Protein AF-A0A354B2C0-F1 (afdb_monomer)

Solvent-accessible surface area (backbone atoms only — not comparable to full-atom values): 8990 Å² total; per-residue (Å²): 135,84,84,80,77,47,57,64,54,52,53,55,54,57,74,71,58,92,72,96,84,47,67,72,59,50,52,50,52,49,56,51,50,42,66,70,44,68,70,74,53,74,68,49,48,39,56,32,29,50,33,27,46,56,30,52,53,52,52,49,53,45,50,57,48,10,62,75,50,82,66,41,81,63,52,68,65,59,47,14,58,76,67,75,41,53,64,67,54,44,53,48,46,49,52,50,8,52,54,25,44,53,50,55,44,38,39,44,48,60,56,32,49,64,54,32,67,74,56,45,89,69,89,48,58,65,65,59,41,34,51,56,38,46,54,52,45,48,56,39,57,71,68,44,62,49,85,75,75,60,59,67,75,70,58,63,74,111

Secondary structure (DSSP, 8-state):
------HHHHHHHHHT---SS-HHHHHHHHHHHHHHSPPPPHHHHHHHHHHHHHHHHHHHHHHHHHHHTTTPPPPHHHHHHHTT--HHHHHHHHHHHHHHHHHHHHHHHHHHHHHHTTTGGGS--HHHHHHHHHHHHHHHHHH--GGG---HHHHTT-

Structure (mmCIF, N/CA/C/O backbone):
data_AF-A0A354B2C0-F1
#
_entry.id   AF-A0A354B2C0-F1
#
loop_
_atom_site.group_PDB
_atom_site.id
_atom_site.type_symbol
_atom_site.label_atom_id
_atom_site.label_alt_id
_atom_site.label_comp_id
_atom_site.label_asym_id
_atom_site.label_entity_id
_atom_site.label_seq_id
_atom_site.pdbx_PDB_ins_code
_atom_site.Cartn_x
_atom_site.Cartn_y
_atom_site.Cartn_z
_atom_site.occupancy
_atom_site.B_iso_or_equiv
_atom_site.auth_seq_id
_atom_site.auth_comp_id
_atom_site.auth_asym_id
_atom_site.auth_atom_id
_atom_site.pdbx_PDB_model_num
ATOM 1 N N . MET A 1 1 ? 13.506 -20.131 8.733 1.00 32.44 1 MET A N 1
ATOM 2 C CA . MET A 1 1 ? 12.479 -19.114 8.413 1.00 32.44 1 MET A CA 1
ATOM 3 C C . MET A 1 1 ? 13.169 -17.982 7.675 1.00 32.44 1 MET A C 1
ATOM 5 O O . MET A 1 1 ? 13.962 -17.279 8.285 1.00 32.44 1 MET A O 1
ATOM 9 N N . ALA A 1 2 ? 12.994 -17.901 6.355 1.00 37.00 2 ALA A N 1
ATOM 10 C CA . ALA A 1 2 ? 13.679 -16.915 5.523 1.00 37.00 2 ALA 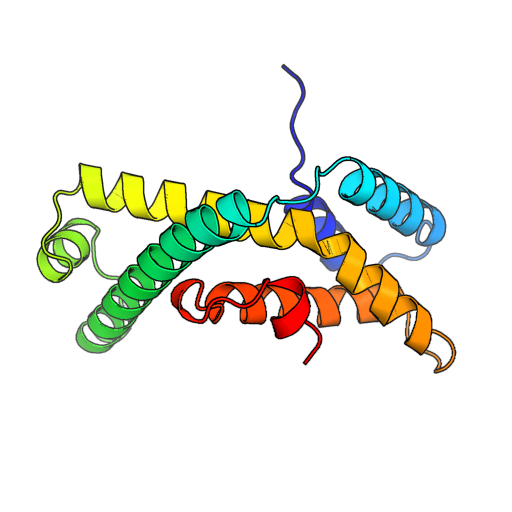A CA 1
ATOM 11 C C . ALA A 1 2 ? 13.136 -15.510 5.822 1.00 37.00 2 ALA A C 1
ATOM 13 O O . ALA A 1 2 ? 11.926 -15.306 5.803 1.00 37.00 2 ALA A O 1
ATOM 14 N N . GLY A 1 3 ? 14.028 -14.568 6.129 1.00 36.72 3 GLY A N 1
ATOM 15 C CA . GLY A 1 3 ? 13.680 -13.162 6.297 1.00 36.72 3 GLY A CA 1
ATOM 16 C C . GLY A 1 3 ? 13.199 -12.588 4.969 1.00 36.72 3 GLY A C 1
ATOM 17 O O . GLY A 1 3 ? 13.998 -12.342 4.070 1.00 36.72 3 GLY A O 1
ATOM 18 N N . GLU A 1 4 ? 11.889 -12.412 4.837 1.00 39.09 4 GLU A N 1
ATOM 19 C CA . GLU A 1 4 ? 11.265 -11.735 3.705 1.00 39.09 4 GLU A CA 1
ATOM 20 C C . GLU A 1 4 ? 11.597 -10.240 3.779 1.00 39.09 4 GLU A C 1
ATOM 22 O O . GLU A 1 4 ? 10.905 -9.452 4.421 1.00 39.09 4 GLU A O 1
ATOM 27 N N . THR A 1 5 ? 12.685 -9.816 3.137 1.00 46.75 5 THR A N 1
ATOM 28 C CA . THR A 1 5 ? 12.880 -8.394 2.850 1.00 46.75 5 THR A CA 1
ATOM 29 C C . THR A 1 5 ? 11.836 -7.987 1.815 1.00 46.75 5 THR A C 1
ATOM 31 O O . THR A 1 5 ? 11.926 -8.372 0.649 1.00 46.75 5 THR A O 1
ATOM 34 N N . SER A 1 6 ? 10.809 -7.256 2.254 1.00 53.03 6 SER A N 1
ATOM 35 C CA . SER A 1 6 ? 9.758 -6.726 1.381 1.00 53.03 6 SER A CA 1
ATOM 36 C C . SER A 1 6 ? 10.380 -5.887 0.247 1.00 53.03 6 SER A C 1
ATOM 38 O O . SER A 1 6 ? 11.285 -5.098 0.520 1.00 53.03 6 SER A O 1
ATOM 40 N N . PRO A 1 7 ? 9.912 -5.988 -1.010 1.00 54.81 7 PRO A N 1
ATOM 41 C CA . PRO A 1 7 ? 10.394 -5.170 -2.132 1.00 54.81 7 PRO A CA 1
ATOM 42 C C . PRO A 1 7 ? 10.369 -3.663 -1.835 1.00 54.81 7 PRO A C 1
ATOM 44 O O . PRO A 1 7 ? 11.252 -2.922 -2.262 1.00 54.81 7 PRO A O 1
ATOM 47 N N . THR A 1 8 ? 9.396 -3.220 -1.034 1.00 57.62 8 THR A N 1
ATOM 48 C CA . THR A 1 8 ? 9.288 -1.847 -0.523 1.00 57.62 8 THR A CA 1
ATOM 49 C C . THR A 1 8 ? 10.448 -1.487 0.415 1.00 57.62 8 THR A C 1
ATOM 51 O O . THR A 1 8 ? 10.958 -0.370 0.378 1.00 57.62 8 THR A O 1
ATOM 54 N N . ALA A 1 9 ? 10.928 -2.440 1.219 1.00 59.19 9 ALA A N 1
ATOM 55 C CA . ALA A 1 9 ? 12.108 -2.263 2.063 1.00 59.19 9 ALA A CA 1
ATOM 56 C C . ALA A 1 9 ? 13.403 -2.196 1.234 1.00 59.19 9 ALA A C 1
ATOM 58 O O . ALA A 1 9 ? 14.323 -1.475 1.614 1.00 59.19 9 ALA A O 1
ATOM 59 N N . THR A 1 10 ? 13.473 -2.875 0.082 1.00 54.03 10 THR A N 1
ATOM 60 C CA . THR A 1 10 ? 14.594 -2.722 -0.863 1.00 54.03 10 THR A CA 1
ATOM 61 C C . THR A 1 10 ? 14.616 -1.314 -1.468 1.00 54.03 10 THR A C 1
ATOM 63 O O . THR A 1 10 ? 15.687 -0.719 -1.523 1.00 54.03 10 THR A O 1
ATOM 66 N N . VAL A 1 11 ? 13.462 -0.727 -1.820 1.00 56.06 11 VAL A N 1
ATOM 67 C CA . VAL A 1 11 ? 13.369 0.693 -2.239 1.00 56.06 11 VAL A CA 1
ATOM 68 C C . VAL A 1 11 ? 13.869 1.631 -1.133 1.00 56.06 11 VAL A C 1
ATOM 70 O O . VAL A 1 11 ? 14.697 2.501 -1.384 1.00 56.06 11 VAL A O 1
ATOM 73 N N . ALA A 1 12 ? 13.431 1.428 0.114 1.00 56.31 12 ALA A N 1
ATOM 74 C CA . ALA A 1 12 ? 13.900 2.226 1.252 1.00 56.31 12 ALA A CA 1
ATOM 75 C C . ALA A 1 12 ? 15.416 2.074 1.497 1.00 56.31 12 ALA A C 1
ATOM 77 O O . ALA A 1 12 ? 16.099 3.032 1.853 1.00 56.31 12 ALA A O 1
ATOM 78 N N . LYS A 1 13 ? 15.964 0.877 1.260 1.00 53.56 13 LYS A N 1
ATOM 79 C CA . LYS A 1 13 ? 17.400 0.585 1.368 1.00 53.56 13 LYS A CA 1
ATO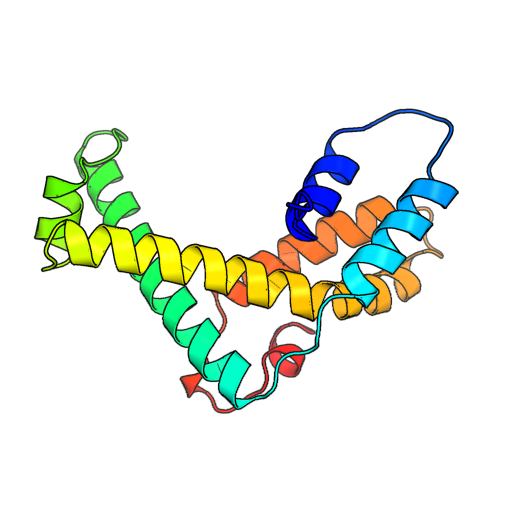M 80 C C . LYS A 1 13 ? 18.224 1.221 0.243 1.00 53.56 13 LYS A C 1
ATOM 82 O O . LYS A 1 13 ? 19.376 1.573 0.481 1.00 53.56 13 LYS A O 1
ATOM 87 N N . ILE A 1 14 ? 17.645 1.365 -0.950 1.00 54.94 14 ILE A N 1
ATOM 88 C CA . ILE A 1 14 ? 18.240 2.090 -2.082 1.00 54.94 14 ILE A CA 1
ATOM 89 C C . ILE A 1 14 ? 18.272 3.594 -1.781 1.00 54.94 14 ILE A C 1
ATOM 91 O O . ILE A 1 14 ? 19.315 4.214 -1.946 1.00 54.94 14 ILE A O 1
ATOM 95 N N . ALA A 1 15 ? 17.188 4.151 -1.230 1.00 50.94 15 ALA A N 1
ATOM 96 C CA . ALA A 1 15 ? 17.099 5.567 -0.857 1.00 50.94 15 ALA A CA 1
ATOM 97 C C . ALA A 1 15 ? 18.121 6.004 0.214 1.00 50.94 15 ALA A C 1
ATOM 99 O O . ALA A 1 15 ? 18.508 7.166 0.264 1.00 50.94 15 ALA A O 1
ATOM 100 N N . GLY A 1 16 ? 18.541 5.088 1.094 1.00 49.38 16 GLY A N 1
ATOM 101 C CA . GLY A 1 16 ? 19.397 5.395 2.246 1.00 49.38 16 GLY A CA 1
ATOM 102 C C . GLY A 1 16 ? 20.910 5.288 2.017 1.00 49.38 16 GLY A C 1
ATOM 103 O O . GLY A 1 16 ? 21.665 5.476 2.969 1.00 49.38 16 GLY A O 1
ATOM 104 N N . ARG A 1 17 ? 21.387 4.942 0.812 1.00 53.84 17 ARG A N 1
ATOM 105 C CA . ARG A 1 17 ? 22.822 4.729 0.543 1.00 53.84 17 ARG A CA 1
ATOM 106 C C . ARG A 1 17 ? 23.343 5.624 -0.579 1.00 53.84 17 ARG A C 1
ATOM 108 O O . ARG A 1 17 ? 23.366 5.235 -1.739 1.00 53.84 17 ARG A O 1
ATOM 115 N N . SER A 1 18 ? 23.874 6.777 -0.194 1.00 47.88 18 SER A N 1
ATOM 116 C CA . SER A 1 18 ? 24.755 7.602 -1.025 1.00 47.88 18 SER A CA 1
ATOM 117 C C . SER A 1 18 ? 26.191 7.068 -0.887 1.00 47.88 18 SER A C 1
ATOM 119 O O . SER A 1 18 ? 26.847 7.317 0.121 1.00 47.88 18 SER A O 1
ATOM 121 N N . GLY A 1 19 ? 26.681 6.253 -1.830 1.00 46.06 19 GLY A N 1
ATOM 122 C CA . GLY A 1 19 ? 28.025 5.666 -1.718 1.00 46.06 19 GLY A CA 1
ATOM 123 C C . GLY A 1 19 ? 28.522 4.959 -2.982 1.00 46.06 19 GLY A C 1
ATOM 124 O O . GLY A 1 19 ? 28.000 3.922 -3.382 1.00 46.06 19 GLY A O 1
ATOM 125 N N . SER A 1 20 ? 29.570 5.530 -3.571 1.00 50.66 20 SER A N 1
ATOM 126 C CA . SER A 1 20 ? 30.198 5.237 -4.863 1.00 50.66 20 SER A CA 1
ATOM 127 C C . SER A 1 20 ? 30.917 3.879 -4.929 1.00 50.66 20 SER A C 1
ATOM 129 O O . SER A 1 20 ? 32.081 3.771 -4.540 1.00 50.66 20 SER A O 1
ATOM 131 N N . GLY A 1 21 ? 30.256 2.843 -5.456 1.00 47.22 21 GLY A N 1
ATOM 132 C CA . GLY A 1 21 ? 30.929 1.560 -5.719 1.00 47.22 21 GLY A CA 1
ATOM 133 C C . GLY A 1 21 ? 30.060 0.321 -5.952 1.00 47.22 21 GLY A C 1
ATOM 134 O O . GLY A 1 21 ? 30.600 -0.780 -5.958 1.00 47.22 21 GLY A O 1
ATOM 135 N N . GLY A 1 22 ? 28.738 0.449 -6.127 1.00 58.47 22 GLY A N 1
ATOM 136 C CA . GLY A 1 22 ? 27.860 -0.724 -6.269 1.00 58.47 22 GLY A CA 1
ATOM 137 C C . GLY A 1 22 ? 26.537 -0.499 -7.003 1.00 58.47 22 GLY A C 1
ATOM 138 O O . GLY A 1 22 ? 25.671 -1.367 -6.953 1.00 58.47 22 GLY A O 1
ATOM 139 N N . GLU A 1 23 ? 26.359 0.632 -7.687 1.00 62.19 23 GLU A N 1
ATOM 140 C CA . GLU A 1 23 ? 25.107 0.994 -8.371 1.00 62.19 23 GLU A CA 1
ATOM 141 C C . GLU A 1 23 ? 24.609 -0.078 -9.370 1.00 62.19 23 GLU A C 1
ATOM 143 O O . GLU A 1 23 ? 23.439 -0.463 -9.287 1.00 62.19 23 GLU A O 1
ATOM 148 N N . PRO A 1 24 ? 25.461 -0.685 -10.231 1.00 68.06 24 PRO A N 1
ATOM 149 C CA . PRO A 1 24 ? 25.008 -1.728 -11.155 1.00 68.06 24 PRO A CA 1
ATOM 150 C C . PRO A 1 24 ? 24.479 -2.973 -10.432 1.00 68.06 24 PRO A C 1
ATOM 152 O O . PRO A 1 24 ? 23.529 -3.609 -10.892 1.00 68.06 24 PRO A O 1
ATOM 155 N N . ASP A 1 25 ? 25.070 -3.319 -9.289 1.00 76.25 25 ASP A N 1
ATOM 156 C CA . ASP A 1 25 ? 24.678 -4.491 -8.506 1.00 76.25 25 ASP A CA 1
ATOM 157 C C . ASP A 1 25 ? 23.447 -4.221 -7.638 1.00 76.25 25 ASP A C 1
ATOM 159 O O . ASP A 1 25 ? 22.606 -5.111 -7.478 1.00 76.25 25 ASP A O 1
ATOM 163 N N . LEU A 1 26 ? 23.262 -2.982 -7.174 1.00 77.19 26 LEU A N 1
ATOM 164 C CA . LEU A 1 26 ? 22.035 -2.533 -6.514 1.00 77.19 26 LEU A CA 1
ATOM 165 C C . LEU A 1 26 ? 20.849 -2.562 -7.476 1.00 77.19 26 LEU A C 1
ATOM 167 O O . LEU A 1 26 ? 19.818 -3.156 -7.155 1.00 77.19 26 LEU A O 1
ATOM 171 N N . VAL A 1 27 ? 21.013 -2.013 -8.684 1.00 79.38 27 VAL A N 1
ATOM 172 C CA . VAL A 1 27 ? 19.985 -2.061 -9.732 1.00 79.38 27 VAL A CA 1
ATOM 173 C C . VAL A 1 27 ? 19.651 -3.514 -10.078 1.00 79.38 27 VAL A C 1
ATOM 175 O O . VAL A 1 27 ? 18.479 -3.883 -10.132 1.00 79.38 27 VAL A O 1
ATOM 178 N N . ARG A 1 28 ? 20.651 -4.387 -10.259 1.00 84.00 28 ARG A N 1
ATOM 179 C CA . ARG A 1 28 ? 20.412 -5.816 -10.546 1.00 84.00 28 ARG A CA 1
ATOM 180 C C . ARG A 1 28 ? 19.679 -6.533 -9.416 1.00 84.00 28 ARG A C 1
ATOM 182 O O . ARG A 1 28 ? 18.769 -7.314 -9.700 1.00 84.00 28 ARG A O 1
ATOM 189 N N . SER A 1 29 ? 20.064 -6.295 -8.161 1.00 83.69 29 SER A N 1
ATOM 190 C CA . SER A 1 29 ? 19.386 -6.877 -6.998 1.00 83.69 29 SER A CA 1
ATOM 191 C C . SER A 1 29 ? 17.936 -6.407 -6.928 1.00 83.69 29 SER A C 1
ATOM 193 O O . SER A 1 29 ? 17.029 -7.222 -6.790 1.00 83.69 29 SER A O 1
ATOM 195 N N . TYR A 1 30 ? 17.706 -5.109 -7.121 1.00 83.81 30 TYR A N 1
ATOM 196 C CA . TYR A 1 30 ? 16.375 -4.518 -7.128 1.00 83.81 30 TYR A CA 1
ATOM 197 C C . TYR A 1 30 ? 15.471 -5.107 -8.215 1.00 83.81 30 TYR A C 1
ATOM 199 O O . TYR A 1 30 ? 14.361 -5.557 -7.932 1.00 83.81 30 TYR A O 1
ATOM 207 N N . LEU A 1 31 ? 15.961 -5.169 -9.459 1.00 88.12 31 LEU A N 1
ATOM 208 C CA . LEU A 1 31 ? 15.216 -5.736 -10.587 1.00 88.12 31 LEU A CA 1
ATOM 209 C C . LEU A 1 31 ? 14.845 -7.205 -10.350 1.00 88.12 31 LEU A C 1
ATOM 211 O O . LEU A 1 31 ? 13.761 -7.643 -10.742 1.00 88.12 31 LEU A O 1
ATOM 215 N N . ARG A 1 32 ? 15.730 -7.963 -9.694 1.00 88.25 32 ARG A N 1
ATOM 216 C CA . ARG A 1 32 ? 15.472 -9.351 -9.303 1.00 88.25 32 ARG A CA 1
ATOM 217 C C . ARG A 1 32 ? 14.364 -9.440 -8.256 1.00 88.25 32 ARG A C 1
ATOM 219 O O . ARG A 1 32 ? 13.478 -10.279 -8.404 1.00 88.25 32 ARG A O 1
ATOM 226 N N . ASP A 1 33 ? 14.393 -8.583 -7.239 1.00 86.81 33 ASP A N 1
ATOM 227 C CA . ASP A 1 33 ? 13.408 -8.587 -6.154 1.00 86.81 33 ASP A CA 1
ATOM 228 C C . ASP A 1 33 ? 12.006 -8.238 -6.665 1.00 86.81 33 ASP A C 1
ATOM 230 O O . ASP A 1 33 ? 11.059 -8.990 -6.429 1.00 86.81 33 ASP A O 1
ATOM 234 N N . ILE A 1 34 ? 11.865 -7.166 -7.452 1.00 87.50 34 ILE A N 1
ATOM 235 C CA . ILE A 1 34 ? 10.561 -6.782 -8.023 1.00 87.50 34 ILE A CA 1
ATOM 236 C C . ILE A 1 34 ? 10.060 -7.794 -9.064 1.00 87.50 34 ILE A C 1
ATOM 238 O O . ILE A 1 34 ? 8.856 -7.920 -9.279 1.00 87.50 34 ILE A O 1
ATOM 242 N N . GLY A 1 35 ? 10.968 -8.533 -9.712 1.00 89.19 35 GLY A N 1
ATOM 243 C CA . GLY A 1 35 ? 10.630 -9.594 -10.662 1.00 89.19 35 GLY A CA 1
ATOM 244 C C . GLY A 1 35 ? 10.014 -10.832 -10.005 1.00 89.19 35 GLY A C 1
ATOM 245 O O . GLY A 1 35 ? 9.274 -11.558 -10.664 1.00 89.19 35 GLY A O 1
ATOM 246 N N . ARG A 1 36 ? 10.277 -11.057 -8.709 1.00 90.75 36 ARG A N 1
ATOM 247 C CA . ARG A 1 36 ? 9.709 -12.170 -7.928 1.00 90.75 36 ARG A CA 1
ATOM 248 C C . ARG A 1 36 ? 8.290 -11.901 -7.440 1.00 90.75 36 ARG A C 1
ATOM 250 O O . ARG A 1 36 ? 7.604 -12.840 -7.049 1.00 90.75 36 ARG A O 1
ATOM 257 N N . VAL A 1 37 ? 7.849 -10.643 -7.438 1.00 90.06 37 VAL A N 1
ATOM 258 C CA . VAL A 1 37 ? 6.508 -10.270 -6.981 1.00 90.06 37 VAL A CA 1
ATOM 259 C C . VAL A 1 37 ? 5.483 -10.659 -8.050 1.00 90.06 37 VAL A C 1
ATOM 261 O O . VAL A 1 37 ? 5.557 -10.153 -9.173 1.00 90.06 37 VAL A O 1
ATOM 264 N N . PRO A 1 38 ? 4.499 -11.524 -7.735 1.00 90.38 38 PRO A N 1
ATOM 265 C CA . PRO A 1 38 ? 3.445 -11.855 -8.686 1.00 90.38 38 PRO A CA 1
ATOM 266 C C . PRO A 1 38 ? 2.599 -10.626 -9.022 1.00 90.38 38 PRO A C 1
ATOM 268 O O . PRO A 1 38 ? 2.273 -9.844 -8.124 1.00 90.38 38 PRO A O 1
ATOM 271 N N . LEU A 1 39 ? 2.214 -10.497 -10.293 1.00 92.62 39 LEU A N 1
ATOM 272 C CA . LEU A 1 39 ? 1.259 -9.483 -10.741 1.00 92.62 39 LEU A CA 1
ATOM 273 C C . LEU A 1 39 ? -0.109 -9.714 -10.088 1.00 92.62 39 LEU A C 1
ATOM 275 O O . LEU A 1 39 ? -0.450 -10.843 -9.731 1.00 92.62 39 LEU A O 1
ATOM 279 N N . LEU A 1 40 ? -0.884 -8.642 -9.939 1.00 93.31 40 LEU A N 1
ATOM 280 C CA . LEU A 1 40 ? -2.242 -8.726 -9.411 1.00 93.31 40 LEU A CA 1
ATOM 281 C C . LEU A 1 40 ? -3.233 -9.065 -10.524 1.00 93.31 40 LEU A C 1
ATOM 283 O O . LEU A 1 40 ? -3.147 -8.537 -11.633 1.00 93.31 40 LEU A O 1
ATOM 287 N N . SER A 1 41 ? -4.196 -9.930 -10.211 1.00 94.38 41 SER A N 1
ATOM 288 C CA . SER A 1 41 ? -5.413 -10.057 -11.009 1.00 94.38 41 SER A CA 1
ATOM 289 C C . SER A 1 41 ? -6.328 -8.853 -10.776 1.00 94.38 41 SER A C 1
ATOM 291 O O . SER A 1 41 ? -6.217 -8.156 -9.767 1.00 94.38 41 SER A O 1
ATOM 293 N N . HIS A 1 42 ? -7.284 -8.633 -11.677 1.00 91.44 42 HIS A N 1
ATOM 294 C CA . HIS A 1 42 ? -8.241 -7.535 -11.531 1.00 91.44 42 HIS A CA 1
ATOM 295 C C . HIS A 1 42 ? -9.065 -7.635 -10.232 1.00 91.44 42 HIS A C 1
ATOM 297 O O . HIS A 1 42 ? -9.258 -6.648 -9.530 1.00 91.44 42 HIS A O 1
ATOM 303 N N . GLU A 1 43 ? -9.487 -8.841 -9.849 1.00 93.25 43 GLU A N 1
ATOM 304 C CA . GLU A 1 43 ? -10.206 -9.060 -8.586 1.00 93.25 43 GLU A CA 1
ATOM 305 C C . GLU A 1 43 ? -9.340 -8.755 -7.356 1.00 93.25 43 GLU A C 1
ATOM 307 O O . GLU A 1 43 ? -9.823 -8.214 -6.355 1.00 93.25 43 GLU A O 1
ATOM 312 N N . GLN A 1 44 ? -8.042 -9.069 -7.432 1.00 95.56 44 GLN A N 1
ATOM 313 C CA . GLN A 1 44 ? -7.090 -8.723 -6.381 1.00 95.56 44 GLN A CA 1
ATOM 314 C C . GLN A 1 44 ? -6.899 -7.208 -6.290 1.00 95.56 44 GLN A C 1
ATOM 316 O O . GLN A 1 44 ? -6.871 -6.684 -5.180 1.00 95.56 44 GLN A O 1
ATOM 321 N N . GLU A 1 45 ? -6.818 -6.495 -7.419 1.00 94.94 45 GLU A N 1
ATOM 322 C CA . GLU A 1 45 ? -6.770 -5.025 -7.438 1.00 94.94 45 GLU A CA 1
ATOM 323 C C . GLU A 1 45 ? -8.004 -4.418 -6.761 1.00 94.94 45 GLU A C 1
ATOM 325 O O . GLU A 1 45 ? -7.863 -3.514 -5.942 1.00 94.94 45 GLU A O 1
ATOM 330 N N . ILE A 1 46 ? -9.200 -4.948 -7.039 1.00 94.94 46 ILE A N 1
ATOM 331 C CA . ILE A 1 46 ? -10.442 -4.491 -6.401 1.00 94.94 46 ILE A CA 1
ATOM 332 C C . ILE A 1 46 ? -10.394 -4.728 -4.888 1.00 94.94 46 ILE A C 1
ATOM 334 O O . ILE A 1 46 ? -10.692 -3.830 -4.101 1.00 94.94 46 ILE A O 1
ATOM 338 N N . THR A 1 47 ? -10.013 -5.936 -4.471 1.00 96.19 47 THR A N 1
ATOM 339 C CA . THR A 1 47 ? -9.991 -6.326 -3.054 1.00 96.19 47 THR A CA 1
ATOM 340 C C . THR A 1 47 ? -8.979 -5.506 -2.261 1.00 96.19 47 THR A C 1
ATOM 342 O O . THR A 1 47 ? -9.310 -4.966 -1.205 1.00 96.19 47 THR A O 1
ATOM 345 N N . LEU A 1 48 ? -7.753 -5.390 -2.772 1.00 96.50 48 LEU A N 1
ATOM 346 C CA . LEU A 1 48 ? -6.696 -4.622 -2.122 1.00 96.50 48 LEU A CA 1
ATOM 347 C C . LEU A 1 48 ? -7.010 -3.123 -2.159 1.00 96.50 48 LEU A C 1
ATOM 349 O O . LEU A 1 48 ? -6.850 -2.459 -1.142 1.00 96.50 48 LEU A O 1
ATOM 353 N N . GLY A 1 49 ? -7.539 -2.611 -3.275 1.00 95.94 49 GLY A N 1
ATOM 354 C CA . GLY A 1 49 ? -7.952 -1.214 -3.404 1.00 95.94 49 GLY A CA 1
ATOM 355 C C . GLY A 1 49 ? -8.986 -0.817 -2.352 1.00 95.94 49 GLY A C 1
ATOM 356 O O . GLY A 1 49 ? -8.836 0.217 -1.713 1.00 95.94 49 GLY A O 1
ATOM 357 N N . ARG A 1 50 ? -9.979 -1.674 -2.078 1.00 96.25 50 ARG A N 1
ATOM 358 C CA . ARG A 1 50 ? -10.956 -1.441 -0.996 1.00 96.25 50 ARG A CA 1
ATOM 359 C C . ARG A 1 50 ? -10.294 -1.377 0.382 1.00 96.25 50 ARG A C 1
ATOM 361 O O . ARG A 1 50 ? -10.595 -0.482 1.158 1.00 96.25 50 ARG A O 1
ATOM 368 N N . GLN A 1 51 ? -9.356 -2.281 0.668 1.00 97.56 51 GLN A N 1
ATOM 369 C CA . GLN A 1 51 ? -8.611 -2.269 1.934 1.00 97.56 51 GLN A CA 1
ATOM 370 C C . GLN A 1 51 ? -7.731 -1.020 2.085 1.00 97.56 51 GLN A C 1
ATOM 372 O O . GLN A 1 51 ? -7.541 -0.540 3.201 1.00 97.56 51 GLN A O 1
ATOM 377 N N . VAL A 1 52 ? -7.196 -0.493 0.979 1.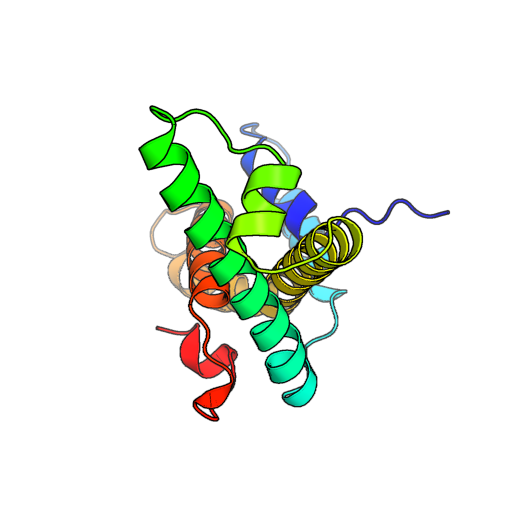00 97.56 52 VAL A N 1
ATOM 378 C CA . VAL A 1 52 ? -6.465 0.779 0.970 1.00 97.56 52 VAL A CA 1
ATOM 379 C C . VAL A 1 52 ? -7.415 1.953 1.195 1.00 97.56 52 VAL A C 1
ATOM 381 O O . VAL A 1 52 ? -7.107 2.795 2.026 1.00 97.56 52 VAL A O 1
ATOM 384 N N . GLN A 1 53 ? -8.582 1.992 0.548 1.00 96.38 53 GLN A N 1
ATOM 385 C CA . GLN A 1 53 ? -9.583 3.042 0.787 1.00 96.38 53 GLN A CA 1
ATOM 386 C C . GLN A 1 53 ? -10.045 3.071 2.253 1.00 96.38 53 GLN A C 1
ATOM 388 O O . GLN A 1 53 ? -10.083 4.137 2.866 1.00 96.38 53 GLN A O 1
ATOM 393 N N . ASP A 1 54 ? -10.282 1.900 2.852 1.00 96.50 54 ASP A N 1
ATOM 394 C CA . ASP A 1 54 ? -10.586 1.786 4.282 1.00 96.50 54 ASP A CA 1
ATOM 395 C C . ASP A 1 54 ? -9.453 2.347 5.161 1.00 96.50 54 ASP A C 1
ATOM 397 O O . ASP A 1 54 ? -9.717 3.012 6.162 1.00 96.50 54 ASP A O 1
ATOM 401 N N . LEU A 1 55 ? -8.187 2.095 4.800 1.00 97.56 55 LEU A N 1
ATOM 402 C CA . LEU A 1 55 ? -7.032 2.672 5.494 1.00 97.56 55 LEU A CA 1
ATOM 403 C C . LEU A 1 55 ? -6.996 4.195 5.359 1.00 97.56 55 LEU A C 1
ATOM 405 O O . LEU A 1 55 ? -6.820 4.869 6.369 1.00 97.56 55 LEU A O 1
ATOM 409 N N . MET A 1 56 ? -7.173 4.728 4.147 1.00 97.44 56 MET A N 1
ATOM 410 C CA . MET A 1 56 ? -7.126 6.171 3.898 1.00 97.44 56 MET A CA 1
ATOM 411 C C . MET A 1 56 ? -8.211 6.908 4.687 1.00 97.44 56 MET A C 1
ATOM 413 O O . MET A 1 56 ? -7.943 7.963 5.254 1.00 97.44 56 MET A O 1
ATOM 417 N N . ALA A 1 57 ? -9.409 6.327 4.798 1.00 96.44 57 ALA A N 1
ATOM 418 C CA . ALA A 1 57 ? -10.479 6.880 5.624 1.00 96.44 57 ALA A CA 1
ATOM 419 C C . ALA A 1 57 ? -10.097 6.926 7.116 1.00 96.44 57 ALA A C 1
ATOM 421 O O . ALA A 1 57 ? -10.341 7.925 7.789 1.00 96.44 57 ALA A O 1
ATOM 422 N N . LEU A 1 58 ? -9.460 5.873 7.641 1.00 96.94 58 LEU A N 1
ATOM 423 C CA . LEU A 1 58 ? -8.986 5.854 9.029 1.00 96.94 58 LEU A CA 1
ATOM 424 C C . LEU A 1 58 ? -7.851 6.858 9.273 1.00 96.94 58 LEU A C 1
ATOM 426 O O . LEU A 1 58 ? -7.836 7.516 10.312 1.00 96.94 58 LEU A O 1
ATOM 430 N N . GLU A 1 59 ? -6.916 6.989 8.330 1.00 96.19 59 GLU A N 1
ATOM 431 C CA . GLU A 1 59 ? -5.833 7.977 8.403 1.00 96.19 59 GLU A CA 1
ATOM 432 C C . GLU A 1 59 ? -6.377 9.412 8.348 1.00 96.19 59 GLU A C 1
ATOM 434 O O . GLU A 1 59 ? -5.908 10.262 9.103 1.00 96.19 59 GLU A O 1
ATOM 439 N N . GLN A 1 60 ? -7.416 9.665 7.548 1.00 96.19 60 GLN A N 1
ATOM 440 C CA . GLN A 1 60 ? -8.111 10.953 7.497 1.00 96.19 60 GLN A CA 1
ATOM 441 C C . GLN A 1 60 ? -8.757 11.302 8.847 1.00 96.19 60 GLN A C 1
ATOM 443 O O . GLN A 1 60 ? -8.519 12.385 9.380 1.00 96.19 60 GLN A O 1
ATOM 448 N N . ILE A 1 61 ? -9.502 10.369 9.454 1.00 96.00 61 ILE A N 1
ATOM 449 C CA . ILE A 1 61 ? -10.095 10.567 10.791 1.00 96.00 61 ILE A CA 1
ATOM 450 C C . ILE A 1 61 ? -8.995 10.837 11.827 1.00 96.00 61 ILE A C 1
ATOM 452 O O . ILE A 1 61 ? -9.125 11.727 12.668 1.00 96.00 61 ILE A O 1
ATOM 456 N N . GLN A 1 62 ? -7.888 10.093 11.765 1.00 94.94 62 GLN A N 1
ATOM 457 C CA . GLN A 1 62 ? -6.752 10.291 12.661 1.00 94.94 62 GLN A CA 1
ATOM 458 C C . GLN A 1 62 ? -6.146 11.696 12.517 1.00 94.94 62 GLN A C 1
ATOM 460 O O . GLN A 1 62 ? -5.835 12.324 13.531 1.00 94.94 62 GLN A O 1
ATOM 465 N N . GLN A 1 63 ? -5.985 12.193 11.287 1.00 95.06 63 GLN A N 1
ATOM 466 C CA . GLN A 1 63 ? -5.476 13.540 11.017 1.00 95.06 63 GLN A CA 1
ATOM 467 C C . GLN A 1 63 ? -6.430 14.620 11.537 1.00 95.06 63 GLN A C 1
ATOM 469 O O . GLN A 1 63 ? -5.991 15.537 12.227 1.00 95.06 63 GLN A O 1
ATOM 474 N N . GLU A 1 64 ? -7.732 14.489 11.284 1.00 94.81 64 GLU A N 1
ATOM 475 C CA . GLU A 1 64 ? -8.744 15.433 11.773 1.00 94.81 64 GLU A CA 1
ATOM 476 C C . GLU A 1 64 ? -8.782 15.504 13.301 1.00 94.81 64 GLU A C 1
ATOM 478 O O . GLU A 1 64 ? -8.839 16.591 13.878 1.00 94.81 64 GLU A O 1
ATOM 483 N N . LEU A 1 65 ? -8.706 14.354 13.974 1.00 94.31 65 LEU A N 1
ATOM 484 C CA . LEU A 1 65 ? -8.597 14.302 15.429 1.00 94.31 65 LEU A CA 1
ATOM 485 C C . LEU A 1 65 ? -7.299 14.935 15.923 1.00 94.31 65 LEU A C 1
ATOM 487 O O . LEU A 1 65 ? -7.320 15.654 16.917 1.00 94.31 65 LEU A O 1
ATOM 491 N N . SER A 1 66 ? -6.185 14.699 15.233 1.00 94.50 66 SER A N 1
ATOM 492 C CA . SER A 1 66 ? -4.904 15.287 15.614 1.00 94.50 66 SER A CA 1
ATOM 493 C C . SER A 1 66 ? -4.940 16.814 15.550 1.00 94.50 66 SER A C 1
ATOM 495 O O . SER A 1 66 ? -4.476 17.470 16.477 1.00 94.50 66 SER A O 1
ATOM 497 N N . LEU A 1 67 ? -5.588 17.386 14.530 1.00 93.81 67 LEU A N 1
ATOM 498 C CA . LEU A 1 67 ? -5.803 18.833 14.431 1.00 93.81 67 LEU A CA 1
ATOM 499 C C . LEU A 1 67 ? -6.656 19.386 15.584 1.00 93.81 67 LEU A C 1
ATOM 501 O O . LEU A 1 67 ? -6.400 20.490 16.049 1.00 93.81 67 LEU A O 1
ATOM 505 N N . ARG A 1 68 ? -7.641 18.621 16.075 1.00 93.50 68 ARG A N 1
ATOM 506 C CA . ARG A 1 68 ? -8.456 19.002 17.247 1.00 93.50 68 ARG A CA 1
ATOM 507 C C . ARG A 1 68 ? -7.707 18.890 18.575 1.00 93.50 68 ARG A C 1
ATOM 509 O O . ARG A 1 68 ? -8.154 19.464 19.560 1.00 93.50 68 ARG A O 1
ATOM 516 N N . LEU A 1 69 ? -6.613 18.132 18.610 1.00 92.00 69 LEU A N 1
ATOM 517 C CA . LEU A 1 69 ? -5.784 17.884 19.791 1.00 92.00 69 LEU A CA 1
ATOM 518 C C . LEU A 1 69 ? -4.458 18.661 19.724 1.00 92.00 69 LEU A C 1
ATOM 520 O O . LEU A 1 69 ? -3.435 18.171 20.203 1.00 92.00 69 LEU A O 1
ATOM 524 N N . ASP A 1 70 ? -4.455 19.836 19.090 1.00 92.00 70 ASP A N 1
ATOM 525 C CA . ASP A 1 70 ? -3.278 20.705 18.935 1.00 92.00 70 ASP A CA 1
ATOM 526 C C . ASP A 1 70 ? -2.070 20.004 18.278 1.00 92.00 70 ASP A C 1
ATOM 528 O O . ASP A 1 70 ? -0.913 20.236 18.625 1.00 92.00 70 ASP A O 1
ATOM 532 N N . GLY A 1 71 ? -2.330 19.096 17.333 1.00 88.25 71 GLY A N 1
ATOM 533 C CA . GLY A 1 71 ? -1.307 18.319 16.628 1.00 88.25 71 GLY A CA 1
ATOM 534 C C . GLY A 1 71 ? -0.838 17.063 17.367 1.00 88.25 71 GLY A C 1
ATOM 535 O O . GLY A 1 71 ? 0.013 16.335 16.854 1.00 88.25 71 GLY A O 1
ATOM 536 N N . ASN A 1 72 ? -1.397 16.754 18.540 1.00 89.75 72 ASN A N 1
ATOM 537 C CA . ASN A 1 72 ? -1.090 15.505 19.230 1.00 89.75 72 ASN A CA 1
ATOM 538 C C . ASN A 1 72 ? -1.766 14.313 18.532 1.00 89.75 72 ASN A C 1
ATOM 540 O O . ASN A 1 72 ? -2.900 14.430 18.058 1.00 89.75 72 ASN A O 1
ATOM 544 N N . PRO A 1 73 ? -1.109 13.144 18.449 1.00 88.75 73 PRO A N 1
ATOM 545 C CA . PRO A 1 73 ? -1.722 11.959 17.866 1.00 88.75 73 PRO A CA 1
ATOM 546 C C . PRO A 1 73 ? -2.859 11.446 18.769 1.00 88.75 73 PRO A C 1
ATOM 548 O O . PRO A 1 73 ? -2.647 11.286 19.975 1.00 88.75 73 PRO A O 1
ATOM 551 N N . PRO A 1 74 ? -4.052 11.141 18.221 1.00 93.31 74 PRO A N 1
ATOM 552 C CA . PRO A 1 74 ? -5.129 10.568 19.016 1.00 93.31 74 PRO A CA 1
ATOM 553 C C . PRO A 1 74 ? -4.754 9.165 19.498 1.00 93.31 74 PRO A C 1
ATOM 555 O O . PRO A 1 74 ? -4.065 8.397 18.821 1.00 93.31 74 PRO A O 1
ATOM 558 N N . THR A 1 75 ? -5.253 8.798 20.672 1.00 94.88 75 THR A N 1
ATOM 559 C CA . THR A 1 75 ? -5.124 7.432 21.180 1.00 94.88 75 THR A CA 1
ATOM 560 C C . THR A 1 75 ? -5.930 6.456 20.318 1.00 94.88 75 THR A C 1
ATOM 562 O O . THR A 1 75 ? -6.933 6.815 19.699 1.00 94.88 75 THR A O 1
ATOM 565 N N . ASN A 1 76 ? -5.550 5.174 20.337 1.00 92.81 76 ASN A N 1
ATOM 566 C CA . ASN A 1 76 ? -6.315 4.131 19.643 1.00 92.81 76 ASN A CA 1
ATOM 567 C C . ASN A 1 76 ? -7.782 4.064 20.103 1.00 92.81 76 ASN A C 1
ATOM 569 O O . ASN A 1 76 ? -8.633 3.670 19.316 1.00 92.81 76 ASN A O 1
ATOM 573 N N . ALA A 1 77 ? -8.073 4.430 21.357 1.00 94.38 77 ALA A N 1
ATOM 574 C CA . ALA A 1 77 ? -9.435 4.480 21.884 1.00 94.38 77 ALA A CA 1
ATOM 575 C C . ALA A 1 77 ? -10.245 5.615 21.245 1.00 94.38 77 ALA A C 1
ATOM 577 O O . ALA A 1 77 ? -11.310 5.348 20.699 1.00 94.38 77 ALA A O 1
ATOM 578 N N . GLN A 1 78 ? -9.697 6.834 21.217 1.00 94.75 78 GLN A N 1
ATOM 579 C CA . GLN A 1 78 ? -10.336 7.995 20.582 1.00 94.75 78 GLN A CA 1
ATOM 580 C C . GLN A 1 78 ? -10.566 7.775 19.083 1.00 94.75 78 GLN A C 1
ATOM 582 O O . GLN A 1 78 ? -11.621 8.112 18.554 1.00 94.75 78 GLN A O 1
ATOM 587 N N . LEU A 1 79 ? -9.596 7.170 18.393 1.00 95.06 79 LEU A N 1
ATOM 588 C CA . LEU A 1 79 ? -9.732 6.864 16.972 1.00 95.06 79 LEU A CA 1
ATOM 589 C C . LEU A 1 79 ? -10.763 5.754 16.712 1.00 95.06 79 LEU A C 1
ATOM 591 O O . LEU A 1 79 ? -11.530 5.841 15.758 1.00 95.06 79 LEU A O 1
ATOM 595 N N . ALA A 1 80 ? -10.795 4.716 17.553 1.00 96.06 80 ALA A N 1
ATOM 596 C CA . ALA A 1 80 ? -11.788 3.648 17.451 1.00 96.06 80 ALA A CA 1
ATOM 597 C C . ALA A 1 80 ? -13.209 4.181 17.679 1.00 96.06 80 ALA A C 1
ATOM 599 O O . ALA A 1 80 ? -14.108 3.847 16.912 1.00 96.06 80 ALA A O 1
ATOM 600 N N . GLU A 1 81 ? -13.384 5.052 18.675 1.00 95.62 81 GLU A N 1
ATOM 601 C CA . GLU A 1 81 ? -14.644 5.738 18.958 1.00 95.62 81 GLU A CA 1
ATOM 602 C C . GLU A 1 81 ? -15.092 6.603 17.773 1.00 95.62 81 GLU A C 1
ATOM 604 O O . GLU A 1 81 ? -16.198 6.420 17.269 1.00 95.62 81 GLU A O 1
ATOM 609 N N . ALA A 1 82 ? -14.211 7.465 17.253 1.00 94.69 82 ALA A N 1
ATOM 610 C CA . ALA A 1 82 ? -14.522 8.322 16.108 1.00 94.69 82 ALA A CA 1
ATOM 611 C C . ALA A 1 82 ? -14.845 7.534 14.826 1.00 94.69 82 ALA A C 1
ATOM 613 O O . ALA A 1 82 ? -15.669 7.967 14.025 1.00 94.69 82 ALA A O 1
ATOM 614 N N . ALA A 1 83 ? -14.220 6.369 14.633 1.00 95.12 83 ALA A N 1
ATOM 615 C CA . ALA A 1 83 ? -14.486 5.488 13.499 1.00 95.12 83 ALA A CA 1
ATOM 616 C C . ALA A 1 83 ? -15.695 4.550 13.707 1.00 95.12 83 ALA A C 1
ATOM 618 O O . ALA A 1 83 ? -16.050 3.815 12.784 1.00 95.12 83 ALA A O 1
ATOM 619 N N . GLY A 1 84 ? -16.307 4.520 14.900 1.00 96.06 84 GLY A N 1
ATOM 620 C CA . GLY A 1 84 ? -17.394 3.592 15.234 1.00 96.06 84 GLY A CA 1
ATOM 621 C C . GLY A 1 84 ? -16.962 2.119 15.242 1.00 96.06 84 GLY A C 1
ATOM 622 O O . GLY A 1 84 ? -17.726 1.235 14.855 1.00 96.06 84 GLY A O 1
ATOM 623 N N . LEU A 1 85 ? -15.716 1.840 15.632 1.00 96.06 85 LEU A N 1
ATOM 624 C CA . LEU A 1 85 ? -15.106 0.510 15.617 1.00 96.06 85 LEU A CA 1
ATOM 625 C C . LEU A 1 85 ? -14.694 0.073 17.024 1.00 96.06 85 LEU A C 1
ATOM 627 O O . LEU A 1 85 ? -14.348 0.878 17.879 1.00 96.06 85 LEU A O 1
ATOM 631 N N . SER A 1 86 ? -14.616 -1.238 17.248 1.00 97.38 86 SER A N 1
ATOM 632 C CA . SER A 1 86 ? -13.862 -1.767 18.390 1.00 97.38 86 SER A CA 1
ATOM 633 C C . SER A 1 86 ? -12.351 -1.620 18.169 1.00 97.38 86 SER A C 1
ATOM 635 O O . SER A 1 86 ? -11.863 -1.649 17.036 1.00 97.38 86 SER A O 1
ATOM 637 N N . LEU A 1 87 ? -11.571 -1.581 19.256 1.00 96.19 87 LEU A N 1
ATOM 638 C CA . LEU A 1 87 ? -10.101 -1.559 19.194 1.00 96.19 87 LEU A CA 1
ATOM 639 C C . LEU A 1 87 ? -9.517 -2.714 18.360 1.00 96.19 87 LEU A C 1
ATOM 641 O O . LEU A 1 87 ? -8.525 -2.538 17.652 1.00 96.19 87 LEU A O 1
ATOM 645 N N . ALA A 1 88 ? -10.128 -3.900 18.432 1.00 96.00 88 ALA A N 1
ATOM 646 C CA . ALA A 1 88 ? -9.707 -5.063 17.656 1.00 96.00 88 ALA A CA 1
ATOM 647 C C . ALA A 1 88 ? -9.964 -4.871 16.152 1.00 96.00 88 ALA A C 1
ATOM 649 O O . ALA A 1 88 ? -9.090 -5.161 15.332 1.00 96.00 88 ALA A O 1
ATOM 650 N N . GLN A 1 89 ? -11.135 -4.339 15.784 1.00 96.75 89 GLN A N 1
ATOM 651 C CA . GLN A 1 89 ? -11.462 -4.021 14.393 1.00 96.75 89 GLN A CA 1
ATOM 652 C C . GLN A 1 89 ? -10.559 -2.917 13.845 1.00 96.75 89 GLN A C 1
ATOM 654 O O . GLN A 1 89 ? -10.054 -3.068 12.734 1.00 96.75 89 GLN A O 1
ATOM 659 N N . LEU A 1 90 ? -10.297 -1.863 14.625 1.00 96.75 90 LEU A N 1
ATOM 660 C CA . LEU A 1 90 ? -9.393 -0.778 14.242 1.00 96.75 90 LEU A CA 1
ATOM 661 C C . LEU A 1 90 ? -7.996 -1.322 13.910 1.00 96.75 90 LEU A C 1
ATOM 663 O O . LEU A 1 90 ? -7.489 -1.119 12.806 1.00 96.75 90 LEU A O 1
ATOM 667 N N . LYS A 1 91 ? -7.401 -2.094 14.832 1.00 96.12 91 LYS A N 1
ATOM 668 C CA . LYS A 1 91 ? -6.087 -2.727 14.628 1.00 96.12 91 LYS A CA 1
ATOM 669 C C . LYS A 1 91 ? -6.069 -3.618 13.386 1.00 96.12 91 LYS A C 1
ATOM 671 O O . LYS A 1 91 ? -5.123 -3.557 12.600 1.00 96.12 91 LYS A O 1
ATOM 676 N N . LYS A 1 92 ? -7.117 -4.428 13.192 1.00 96.88 92 LYS A N 1
ATOM 677 C CA . LYS A 1 92 ? -7.240 -5.311 12.027 1.00 96.88 92 LYS A CA 1
ATOM 678 C C . LYS A 1 92 ? -7.292 -4.516 10.723 1.00 96.88 92 LYS A C 1
ATOM 680 O O . LYS A 1 92 ? -6.550 -4.861 9.811 1.00 96.88 92 LYS A O 1
ATOM 685 N N . ARG A 1 93 ? -8.111 -3.461 10.647 1.00 97.12 93 ARG A N 1
ATOM 686 C CA . ARG A 1 93 ? -8.257 -2.625 9.443 1.00 97.12 93 ARG A CA 1
ATOM 687 C C . ARG A 1 93 ? -6.963 -1.898 9.082 1.00 97.12 93 ARG A C 1
ATOM 689 O O . ARG A 1 93 ? -6.554 -1.957 7.926 1.00 97.12 93 ARG A O 1
ATOM 696 N N . PHE A 1 94 ? -6.263 -1.322 10.063 1.00 97.00 94 PHE A N 1
ATOM 697 C CA . PHE A 1 94 ? -4.936 -0.737 9.833 1.00 97.00 94 PHE A CA 1
ATOM 698 C C . PHE A 1 94 ? -3.942 -1.765 9.296 1.00 97.00 94 PHE A C 1
ATOM 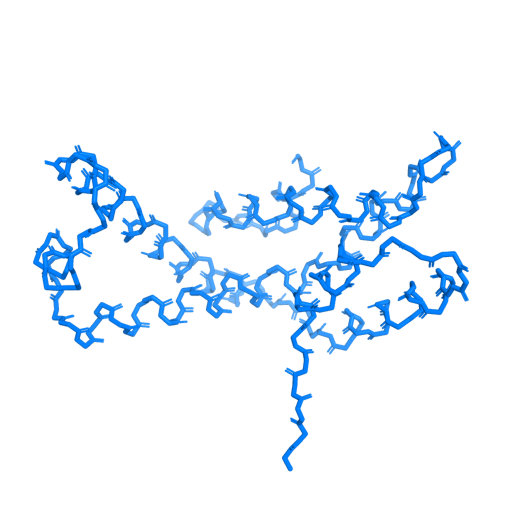700 O O . PHE A 1 94 ? -3.248 -1.507 8.315 1.00 97.00 94 PHE A O 1
ATOM 707 N N . SER A 1 95 ? -3.874 -2.941 9.924 1.00 96.56 95 SER A N 1
ATOM 708 C CA . SER A 1 95 ? -2.951 -3.995 9.506 1.00 96.56 95 SER A CA 1
ATOM 709 C C . SER A 1 95 ? -3.259 -4.503 8.094 1.00 96.56 95 SER A C 1
ATOM 711 O O . SER A 1 95 ? -2.349 -4.580 7.267 1.00 96.56 95 SER A O 1
ATOM 713 N N . SER A 1 96 ? -4.529 -4.797 7.785 1.00 96.75 96 SER A N 1
ATOM 714 C CA . SER A 1 96 ? -4.925 -5.250 6.449 1.00 96.75 96 SER A CA 1
ATOM 715 C C . SER A 1 96 ? -4.683 -4.183 5.393 1.00 96.75 96 SER A C 1
ATOM 717 O O . SER A 1 96 ? -4.126 -4.493 4.347 1.00 96.75 96 SER A O 1
ATOM 719 N N . GLY A 1 97 ? -5.045 -2.931 5.674 1.00 97.25 97 GLY A N 1
ATOM 720 C CA . GLY A 1 97 ? -4.887 -1.833 4.731 1.00 97.25 97 GLY A CA 1
ATOM 721 C C . GLY A 1 97 ? -3.425 -1.509 4.436 1.00 97.25 97 GLY A C 1
ATOM 722 O O . GLY A 1 97 ? -3.056 -1.362 3.273 1.00 97.25 97 GLY A O 1
ATOM 723 N N . ARG A 1 98 ? -2.553 -1.495 5.457 1.00 96.94 98 ARG A N 1
ATOM 724 C CA . ARG A 1 98 ? -1.104 -1.290 5.262 1.00 96.94 98 ARG A CA 1
ATOM 725 C C . ARG A 1 98 ? -0.496 -2.401 4.413 1.00 96.94 98 ARG A C 1
ATOM 727 O O . ARG A 1 98 ? 0.194 -2.120 3.435 1.00 96.94 98 ARG A O 1
ATOM 734 N N . ARG A 1 99 ? -0.830 -3.660 4.717 1.00 96.19 99 ARG A N 1
ATOM 735 C CA . ARG A 1 99 ? -0.382 -4.812 3.923 1.00 96.19 99 ARG A CA 1
ATOM 736 C C . ARG A 1 99 ? -0.913 -4.756 2.489 1.00 96.19 99 ARG A C 1
ATOM 738 O O . ARG A 1 99 ? -0.195 -5.118 1.559 1.00 96.19 99 ARG A O 1
ATOM 745 N N . ALA A 1 100 ? -2.150 -4.299 2.298 1.00 96.31 100 ALA A N 1
ATOM 746 C CA . ALA A 1 100 ? -2.745 -4.144 0.978 1.00 96.31 100 ALA A CA 1
ATOM 747 C C . ALA A 1 100 ? -2.032 -3.071 0.152 1.00 96.31 100 ALA A C 1
ATOM 749 O O . ALA A 1 100 ? -1.646 -3.340 -0.985 1.00 96.31 100 ALA A O 1
ATOM 750 N N . LYS A 1 101 ? -1.775 -1.904 0.753 1.00 96.06 101 LYS A N 1
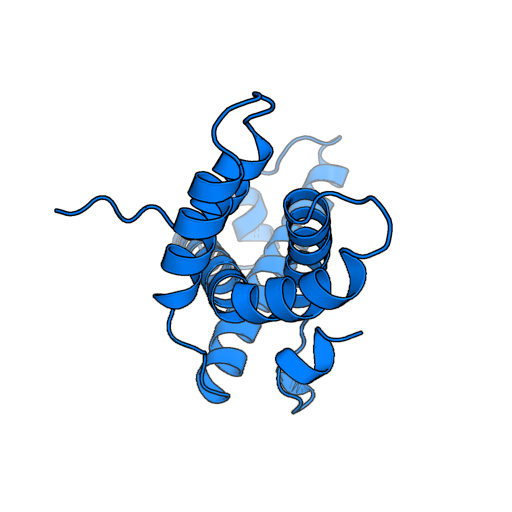ATOM 751 C CA . LYS A 1 101 ? -1.013 -0.805 0.149 1.00 96.06 101 LYS A CA 1
ATOM 752 C C . LYS A 1 101 ? 0.372 -1.273 -0.286 1.00 96.06 101 LYS A C 1
ATOM 754 O O . LYS A 1 101 ? 0.732 -1.123 -1.451 1.00 96.06 101 LYS A O 1
ATOM 759 N N . GLU A 1 102 ? 1.115 -1.919 0.613 1.00 94.38 102 GLU A N 1
ATOM 760 C CA . GLU A 1 102 ? 2.433 -2.484 0.305 1.00 94.38 102 GLU A CA 1
ATOM 761 C C . GLU A 1 102 ? 2.371 -3.495 -0.842 1.00 94.38 102 GLU A C 1
ATOM 763 O O . GLU A 1 102 ? 3.197 -3.452 -1.755 1.00 94.38 102 GLU A O 1
ATOM 768 N N . ARG A 1 103 ? 1.370 -4.384 -0.834 1.00 94.38 103 ARG A N 1
ATOM 769 C CA . ARG A 1 103 ? 1.191 -5.389 -1.883 1.00 94.38 103 ARG A CA 1
ATOM 770 C C . ARG A 1 103 ? 0.883 -4.757 -3.240 1.00 94.38 103 ARG A C 1
ATOM 772 O O . ARG A 1 103 ? 1.442 -5.203 -4.242 1.00 94.38 103 ARG A O 1
ATOM 779 N N . MET A 1 104 ? 0.016 -3.746 -3.275 1.00 94.56 104 MET A N 1
ATOM 780 C CA . MET A 1 104 ? -0.324 -3.016 -4.497 1.00 94.56 104 MET A CA 1
ATOM 781 C C . MET A 1 104 ? 0.883 -2.278 -5.063 1.00 94.56 104 MET A C 1
ATOM 783 O O . MET A 1 104 ? 1.159 -2.403 -6.254 1.00 94.56 104 MET A O 1
ATOM 787 N N . VAL A 1 105 ? 1.641 -1.577 -4.219 1.00 94.25 105 VAL A N 1
ATOM 788 C CA . VAL A 1 105 ? 2.873 -0.895 -4.634 1.00 94.25 105 VAL A CA 1
ATOM 789 C C . VAL A 1 105 ? 3.869 -1.912 -5.190 1.00 94.25 105 VAL A C 1
ATOM 791 O O . VAL A 1 105 ? 4.288 -1.794 -6.339 1.00 94.25 105 VAL A O 1
ATOM 794 N N . ALA A 1 106 ? 4.184 -2.965 -4.430 1.00 91.81 106 ALA A N 1
ATOM 795 C CA . ALA A 1 106 ? 5.177 -3.964 -4.817 1.00 91.81 106 ALA A CA 1
ATOM 796 C C . ALA A 1 106 ? 4.854 -4.650 -6.155 1.00 91.81 106 ALA A C 1
ATOM 798 O O . ALA A 1 106 ? 5.747 -4.840 -6.980 1.00 91.81 106 ALA A O 1
ATOM 799 N N . ALA A 1 107 ? 3.584 -4.992 -6.396 1.00 93.12 107 ALA A N 1
ATOM 800 C CA . ALA A 1 107 ? 3.164 -5.632 -7.642 1.00 93.12 107 ALA A CA 1
ATOM 801 C C . ALA A 1 107 ? 3.289 -4.717 -8.874 1.00 93.12 107 ALA A C 1
ATOM 803 O O . ALA A 1 107 ? 3.364 -5.211 -10.000 1.00 93.12 107 ALA A O 1
ATOM 804 N N . ASN A 1 108 ? 3.350 -3.399 -8.666 1.00 92.88 108 ASN A N 1
ATOM 805 C CA . ASN A 1 108 ? 3.405 -2.393 -9.723 1.00 92.88 108 ASN A CA 1
ATOM 806 C C . ASN A 1 108 ? 4.784 -1.724 -9.876 1.00 92.88 108 ASN A C 1
ATOM 808 O O . ASN A 1 108 ? 4.975 -0.947 -10.807 1.00 92.88 108 ASN A O 1
ATOM 812 N N . LEU A 1 109 ? 5.794 -2.066 -9.066 1.00 91.56 109 LEU A N 1
ATOM 813 C CA . LEU A 1 109 ? 7.151 -1.500 -9.203 1.00 91.56 109 LEU A CA 1
ATOM 814 C C . LEU A 1 109 ? 7.784 -1.767 -10.582 1.00 91.56 109 LEU A C 1
ATOM 816 O O . LEU A 1 109 ? 8.568 -0.967 -11.087 1.00 91.56 109 LEU A O 1
ATOM 820 N N . ARG A 1 110 ? 7.407 -2.864 -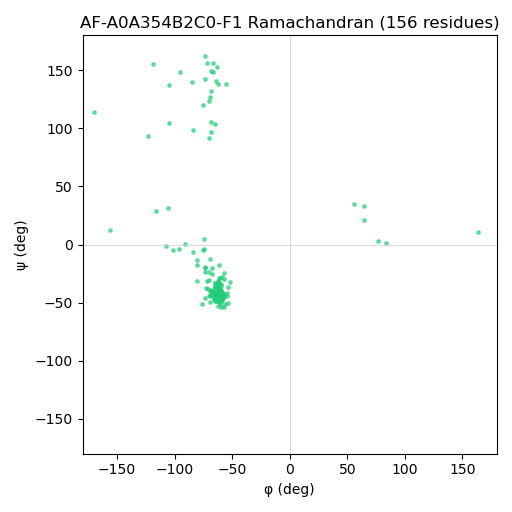11.250 1.00 91.81 110 ARG A N 1
ATOM 821 C CA . ARG A 1 110 ? 7.856 -3.160 -12.624 1.00 91.81 110 ARG A CA 1
ATOM 822 C C . ARG A 1 110 ? 7.404 -2.094 -13.631 1.00 91.81 110 ARG A C 1
ATOM 824 O O . ARG A 1 110 ? 8.146 -1.809 -14.572 1.00 91.81 110 ARG A O 1
ATOM 831 N N . LEU A 1 111 ? 6.223 -1.499 -13.426 1.00 90.69 111 LEU A N 1
ATOM 832 C CA . LEU A 1 111 ? 5.717 -0.400 -14.251 1.00 90.69 111 LEU A CA 1
ATOM 833 C C . LEU A 1 111 ? 6.619 0.828 -14.101 1.00 90.69 111 LEU A C 1
ATOM 835 O O . LEU A 1 111 ? 7.076 1.356 -15.112 1.00 90.69 111 LEU A O 1
ATOM 839 N N . VAL A 1 112 ? 6.957 1.200 -12.862 1.00 91.19 112 VAL A N 1
ATOM 840 C CA . VAL A 1 112 ? 7.853 2.329 -12.552 1.00 91.19 112 VAL A CA 1
ATOM 841 C C . VAL A 1 112 ? 9.175 2.197 -13.300 1.00 91.19 112 VAL A C 1
ATOM 843 O O . VAL A 1 112 ? 9.561 3.104 -14.031 1.00 91.19 112 VAL A O 1
ATOM 846 N N . VAL A 1 113 ? 9.825 1.032 -13.223 1.00 91.00 113 VAL A N 1
ATOM 847 C CA . VAL A 1 113 ? 11.079 0.783 -13.952 1.00 91.00 113 VAL A CA 1
ATOM 848 C C . VAL A 1 113 ? 10.894 0.909 -15.468 1.00 91.00 113 VAL A C 1
ATOM 850 O O . VAL A 1 113 ? 11.751 1.473 -16.150 1.00 91.00 113 VAL A O 1
ATOM 853 N N . SER A 1 114 ? 9.798 0.378 -16.019 1.00 90.25 114 SER A N 1
ATOM 854 C CA . SER A 1 114 ? 9.538 0.433 -17.465 1.00 90.25 114 SER A CA 1
ATOM 855 C C . SER A 1 114 ? 9.338 1.863 -17.982 1.00 90.25 114 SER A C 1
ATOM 857 O O . SER A 1 114 ? 9.740 2.168 -19.106 1.00 90.25 114 SER A O 1
ATOM 859 N N . VAL A 1 115 ? 8.763 2.741 -17.154 1.00 88.88 115 VAL A N 1
ATOM 860 C CA . VAL A 1 115 ? 8.596 4.166 -17.448 1.00 88.88 115 VAL A CA 1
ATOM 861 C C . VAL A 1 115 ? 9.932 4.887 -17.271 1.00 88.88 115 VAL A C 1
ATOM 863 O O . VAL A 1 115 ? 10.395 5.520 -18.217 1.00 88.88 115 VAL A O 1
ATOM 866 N N . ALA A 1 116 ? 10.610 4.706 -16.133 1.00 89.00 116 ALA A N 1
ATOM 867 C CA . ALA A 1 116 ? 11.890 5.342 -15.806 1.00 89.00 116 ALA A CA 1
ATOM 868 C C . ALA A 1 116 ? 12.974 5.108 -16.874 1.00 89.00 116 ALA A C 1
ATOM 870 O O . ALA A 1 116 ? 13.654 6.048 -17.285 1.00 89.00 116 ALA A O 1
ATOM 871 N N . LYS A 1 117 ? 13.079 3.884 -17.417 1.00 88.44 117 LYS A N 1
ATOM 872 C CA . LYS A 1 117 ? 14.036 3.541 -18.489 1.00 88.44 117 LYS A CA 1
ATOM 873 C C . LYS A 1 117 ? 13.907 4.404 -19.751 1.00 88.44 117 LYS A C 1
ATOM 875 O O . LYS A 1 117 ? 14.875 4.530 -20.498 1.00 88.44 117 LYS A O 1
ATOM 880 N N . LYS A 1 118 ? 12.736 4.996 -20.014 1.00 85.81 118 LYS A N 1
ATOM 881 C CA . LYS A 1 118 ? 12.531 5.899 -21.162 1.00 85.81 118 LYS A CA 1
ATOM 882 C C . LYS A 1 118 ? 13.193 7.267 -20.952 1.00 85.81 118 LYS A C 1
ATOM 884 O O . LYS A 1 118 ? 13.516 7.935 -21.931 1.00 85.81 118 LYS A O 1
ATOM 889 N N . TYR A 1 119 ? 13.421 7.666 -19.700 1.00 82.94 119 TYR A N 1
ATOM 890 C CA . TYR A 1 119 ? 13.918 8.993 -19.323 1.00 82.94 119 TYR A CA 1
ATOM 891 C C . TYR A 1 119 ? 15.418 9.022 -18.986 1.00 82.94 119 TYR A C 1
ATOM 893 O O . TYR A 1 119 ? 15.986 10.101 -18.838 1.00 82.94 119 TYR A O 1
ATOM 901 N N . THR A 1 120 ? 16.098 7.871 -18.967 1.00 72.25 120 THR A N 1
ATOM 902 C CA . THR A 1 120 ? 17.532 7.750 -18.632 1.00 72.25 120 THR A CA 1
ATOM 903 C C . THR A 1 120 ? 18.468 8.516 -19.586 1.00 72.25 120 THR A C 1
ATOM 905 O O . THR A 1 120 ? 19.597 8.823 -19.228 1.00 72.25 120 THR A O 1
ATOM 908 N N . ARG A 1 121 ? 18.021 8.905 -20.792 1.00 67.31 121 ARG A N 1
ATOM 909 C CA . ARG A 1 121 ? 18.841 9.662 -21.767 1.00 67.31 121 ARG A CA 1
ATOM 910 C C . ARG A 1 121 ? 19.059 11.150 -21.416 1.00 67.31 121 ARG A C 1
ATOM 912 O O . ARG A 1 121 ? 19.602 11.875 -22.241 1.00 67.31 121 ARG A O 1
ATOM 919 N N . ARG A 1 122 ? 18.603 11.627 -20.249 1.00 60.59 122 ARG A N 1
ATOM 920 C CA . ARG A 1 122 ? 18.590 13.056 -19.859 1.00 60.59 122 ARG A CA 1
ATOM 921 C C . ARG A 1 122 ? 19.484 13.405 -18.652 1.00 60.59 122 ARG A C 1
ATOM 923 O O . ARG A 1 122 ? 19.180 14.356 -17.945 1.00 60.59 122 ARG A O 1
ATOM 930 N N . ASN A 1 123 ? 20.580 12.672 -18.429 1.00 58.47 123 ASN A N 1
ATOM 931 C CA . ASN A 1 123 ? 21.551 12.899 -17.336 1.00 58.47 123 ASN A CA 1
ATOM 932 C C . ASN A 1 123 ? 21.010 12.710 -15.901 1.00 58.47 123 ASN A C 1
ATOM 934 O O . ASN A 1 123 ? 21.605 13.225 -14.961 1.00 58.47 123 ASN A O 1
ATOM 938 N N . MET A 1 124 ? 19.906 11.978 -15.716 1.00 64.38 124 MET A N 1
ATOM 939 C CA . MET A 1 124 ? 19.384 11.616 -14.391 1.00 64.38 124 MET A CA 1
ATOM 940 C C . MET A 1 124 ? 19.690 10.145 -14.095 1.00 64.38 124 MET A C 1
ATOM 942 O O . MET A 1 124 ? 19.538 9.300 -14.986 1.00 64.38 124 MET A O 1
ATOM 946 N N . GLU A 1 125 ? 20.117 9.847 -12.866 1.00 82.38 125 GLU A N 1
ATOM 947 C CA . GLU A 1 125 ? 20.407 8.482 -12.433 1.00 82.38 125 GLU A CA 1
ATOM 948 C C . GLU A 1 125 ? 19.125 7.636 -12.510 1.00 82.38 125 GLU A C 1
ATOM 950 O O . GLU A 1 125 ? 18.026 8.083 -12.170 1.00 82.38 125 GLU A O 1
ATOM 955 N N . LEU A 1 126 ? 19.232 6.396 -12.999 1.00 82.12 126 LEU A N 1
ATOM 956 C CA . LEU A 1 126 ? 18.067 5.512 -13.121 1.00 82.12 126 LEU A CA 1
ATOM 957 C C . LEU A 1 126 ? 17.408 5.268 -11.755 1.00 82.12 126 LEU A C 1
ATOM 959 O O . LEU A 1 126 ? 16.187 5.119 -11.692 1.00 82.12 126 LEU A O 1
ATOM 963 N N . LEU A 1 127 ? 18.204 5.223 -10.683 1.00 82.94 127 LEU A N 1
ATOM 964 C CA . LEU A 1 127 ? 17.700 5.061 -9.326 1.00 82.94 127 LEU A CA 1
ATOM 965 C C . LEU A 1 127 ? 16.849 6.259 -8.900 1.00 82.94 127 LEU A C 1
ATOM 967 O O . LEU A 1 127 ? 15.735 6.036 -8.436 1.00 82.94 127 LEU A O 1
ATOM 971 N N . ASP A 1 128 ? 17.277 7.493 -9.165 1.00 84.75 128 ASP A N 1
ATOM 972 C CA . ASP A 1 128 ? 16.488 8.697 -8.861 1.00 84.75 128 ASP A CA 1
ATOM 973 C C . ASP A 1 128 ? 15.124 8.680 -9.562 1.00 84.75 128 ASP A C 1
ATOM 975 O O . ASP A 1 128 ? 14.082 8.895 -8.940 1.00 84.75 128 ASP A O 1
ATOM 979 N N . LEU A 1 129 ? 15.101 8.322 -10.850 1.00 87.38 129 LEU A N 1
ATOM 980 C CA . LEU A 1 129 ? 13.855 8.188 -11.614 1.00 87.38 129 LEU A CA 1
ATOM 981 C C . LEU A 1 129 ? 12.926 7.111 -11.034 1.00 87.38 129 LEU A C 1
ATOM 983 O O . LEU A 1 129 ? 11.703 7.270 -11.030 1.00 87.38 129 LEU A O 1
ATOM 987 N N . ILE A 1 130 ? 13.492 5.999 -10.559 1.00 87.56 130 ILE A N 1
ATOM 988 C CA . ILE A 1 130 ? 12.729 4.931 -9.906 1.00 87.56 130 ILE A CA 1
ATOM 989 C C . ILE A 1 130 ? 12.177 5.411 -8.562 1.00 87.56 130 ILE A C 1
ATOM 991 O O . ILE A 1 130 ? 11.032 5.089 -8.239 1.00 87.56 130 ILE A O 1
ATOM 995 N N . GLN A 1 131 ? 12.944 6.184 -7.793 1.00 86.69 131 GLN A N 1
ATOM 996 C CA . GLN A 1 131 ? 12.500 6.733 -6.514 1.00 86.69 131 GLN A CA 1
ATOM 997 C C . GLN A 1 131 ? 11.310 7.678 -6.703 1.00 86.69 131 GLN A C 1
ATOM 999 O O . GLN A 1 131 ? 10.253 7.447 -6.114 1.00 86.69 131 GLN A O 1
ATOM 1004 N N . GLU A 1 132 ? 11.436 8.666 -7.591 1.00 88.31 132 GLU A N 1
ATOM 1005 C CA . GLU A 1 132 ? 10.354 9.607 -7.906 1.00 88.31 132 GLU A CA 1
ATOM 1006 C C . GLU A 1 132 ? 9.113 8.889 -8.446 1.00 88.31 132 GLU A C 1
ATOM 1008 O O . GLU A 1 132 ? 7.991 9.094 -7.971 1.00 88.31 132 GLU A O 1
ATOM 1013 N N . GLY A 1 133 ? 9.306 7.953 -9.380 1.00 90.81 133 GLY A N 1
ATOM 1014 C CA . GLY A 1 133 ? 8.211 7.143 -9.904 1.00 90.81 133 GLY A CA 1
ATOM 1015 C C . GLY A 1 133 ? 7.546 6.271 -8.833 1.00 90.81 133 GLY A C 1
ATOM 1016 O O . GLY A 1 133 ? 6.336 6.055 -8.881 1.00 90.81 133 GLY A O 1
ATOM 1017 N N . THR A 1 134 ? 8.295 5.812 -7.827 1.00 90.44 134 THR A N 1
ATOM 1018 C CA . THR A 1 134 ? 7.737 5.051 -6.701 1.00 90.44 134 THR A CA 1
ATOM 1019 C C . THR A 1 134 ? 6.907 5.941 -5.778 1.00 90.44 134 THR A C 1
ATOM 1021 O O . THR A 1 134 ? 5.841 5.515 -5.338 1.00 90.44 134 THR A O 1
ATOM 1024 N N . ILE A 1 135 ? 7.325 7.185 -5.524 1.00 90.12 135 ILE A N 1
ATOM 10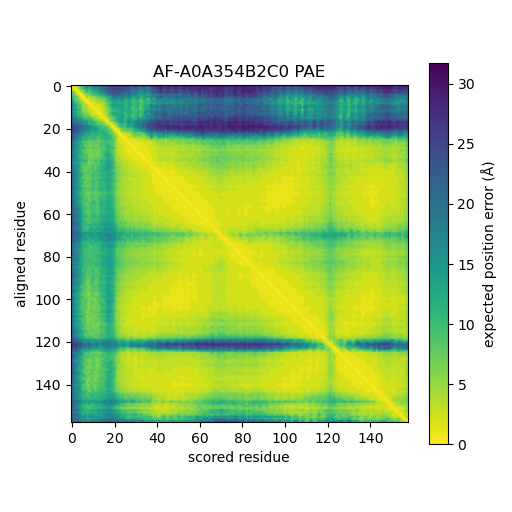25 C CA . ILE A 1 135 ? 6.522 8.160 -4.765 1.00 90.12 135 ILE A CA 1
ATOM 1026 C C . ILE A 1 135 ? 5.200 8.435 -5.495 1.00 90.12 135 ILE A C 1
ATOM 1028 O O . ILE A 1 135 ? 4.132 8.405 -4.877 1.00 90.12 135 ILE A O 1
ATOM 1032 N N . GLY A 1 136 ? 5.259 8.644 -6.814 1.00 91.56 136 GLY A N 1
ATOM 1033 C CA . GLY A 1 136 ? 4.071 8.786 -7.659 1.00 91.56 136 GLY A CA 1
ATOM 1034 C C . GLY A 1 136 ? 3.157 7.561 -7.589 1.00 91.56 136 GLY A C 1
ATOM 1035 O O . GLY A 1 136 ? 1.956 7.697 -7.364 1.00 91.56 136 GLY A O 1
ATOM 1036 N N . LEU A 1 137 ? 3.731 6.358 -7.677 1.00 93.31 137 LEU A N 1
ATOM 1037 C CA . LEU A 1 137 ? 2.999 5.097 -7.570 1.00 93.31 137 LEU A CA 1
ATOM 1038 C C . LEU A 1 137 ? 2.283 4.952 -6.221 1.00 93.31 137 LEU A C 1
ATOM 1040 O O . LEU A 1 137 ? 1.114 4.575 -6.196 1.00 93.31 137 LEU A O 1
ATOM 1044 N N . VAL A 1 138 ? 2.961 5.248 -5.107 1.00 93.31 138 VAL A N 1
ATOM 1045 C CA . VAL A 1 138 ? 2.367 5.179 -3.761 1.00 93.31 138 VAL A CA 1
ATOM 1046 C C . VAL A 1 138 ? 1.166 6.118 -3.662 1.00 93.31 138 VAL A C 1
ATOM 1048 O O . VAL A 1 138 ? 0.092 5.679 -3.257 1.00 93.31 138 VAL A O 1
ATOM 1051 N N . ARG A 1 139 ? 1.311 7.369 -4.117 1.00 92.81 139 ARG A N 1
ATOM 1052 C CA . ARG A 1 139 ? 0.204 8.341 -4.165 1.00 92.81 139 ARG A CA 1
ATOM 1053 C C . ARG A 1 139 ? -0.936 7.872 -5.069 1.00 92.81 139 ARG A C 1
ATOM 1055 O O . ARG A 1 139 ? -2.103 8.085 -4.753 1.00 92.81 139 ARG A O 1
ATOM 1062 N N . GLY A 1 140 ? -0.610 7.225 -6.186 1.00 94.12 140 GLY A N 1
ATOM 1063 C CA . GLY A 1 140 ? -1.591 6.610 -7.074 1.00 94.12 140 GLY A CA 1
ATOM 1064 C C . GLY A 1 140 ? -2.381 5.504 -6.374 1.00 94.12 140 GLY A C 1
ATOM 1065 O O . GLY A 1 140 ? -3.602 5.468 -6.476 1.00 94.12 140 GLY A O 1
ATOM 1066 N N . VAL A 1 141 ? -1.714 4.632 -5.612 1.00 95.12 141 VAL A N 1
ATOM 1067 C CA . VAL A 1 141 ? -2.375 3.576 -4.824 1.00 95.12 141 VAL A CA 1
ATOM 1068 C C . VAL A 1 141 ? -3.309 4.170 -3.768 1.00 95.12 141 VAL A C 1
ATOM 1070 O O . VAL A 1 141 ? -4.430 3.693 -3.627 1.00 95.12 141 VAL A O 1
ATOM 1073 N N . GLU A 1 142 ? -2.891 5.226 -3.069 1.00 94.62 142 GLU A N 1
ATOM 1074 C CA . GLU A 1 142 ? -3.714 5.915 -2.059 1.00 94.62 142 GLU A CA 1
ATOM 1075 C C . GLU A 1 142 ? -4.995 6.524 -2.650 1.00 94.62 142 GLU A C 1
ATOM 1077 O O . GLU A 1 142 ? -6.036 6.548 -1.998 1.00 94.62 142 GLU A O 1
ATOM 1082 N N . LYS A 1 143 ? -4.936 7.000 -3.898 1.00 93.06 143 LYS A N 1
ATOM 1083 C CA . LYS A 1 143 ? -6.058 7.662 -4.584 1.00 93.06 143 LYS A CA 1
ATOM 1084 C C . LYS A 1 143 ? -6.868 6.735 -5.490 1.00 93.06 143 LYS A C 1
ATOM 1086 O O . LYS A 1 143 ? -7.846 7.174 -6.093 1.00 93.06 143 LYS A O 1
ATOM 1091 N N . PHE A 1 144 ? -6.459 5.477 -5.629 1.00 93.69 144 PHE A N 1
ATOM 1092 C CA . PHE A 1 144 ? -7.103 4.548 -6.544 1.00 93.69 144 PHE A CA 1
ATOM 1093 C C . PHE A 1 144 ? -8.499 4.160 -6.059 1.00 93.69 144 PHE A C 1
ATOM 1095 O O . PHE A 1 144 ? -8.656 3.600 -4.974 1.00 93.69 144 PHE A O 1
ATOM 1102 N N . ASP A 1 145 ? -9.494 4.388 -6.913 1.00 90.88 145 ASP A N 1
ATOM 1103 C CA . ASP A 1 145 ? -10.879 4.007 -6.668 1.00 90.88 145 ASP A CA 1
ATOM 1104 C C . ASP A 1 145 ? -11.263 2.765 -7.500 1.00 90.88 145 ASP A C 1
ATOM 1106 O O . ASP A 1 145 ? -11.501 2.879 -8.711 1.00 90.88 145 ASP A O 1
ATOM 1110 N N . PRO A 1 146 ? -11.362 1.574 -6.875 1.00 88.12 146 PRO A N 1
ATOM 1111 C CA . PRO A 1 146 ? -11.725 0.342 -7.568 1.00 88.12 146 PRO A CA 1
ATOM 1112 C C . PRO A 1 146 ? -13.189 0.301 -8.035 1.00 88.12 146 PRO A C 1
ATOM 1114 O O . PRO A 1 146 ? -13.542 -0.577 -8.822 1.00 88.12 146 PRO A O 1
ATOM 1117 N N . SER A 1 147 ? -14.059 1.210 -7.578 1.00 88.00 147 SER A N 1
ATOM 1118 C CA . SER A 1 147 ? -15.471 1.245 -7.989 1.00 88.00 147 SER A CA 1
ATOM 1119 C C . SER A 1 147 ? -15.668 1.767 -9.415 1.00 88.00 147 SER A C 1
ATOM 1121 O O . SER A 1 147 ? -16.676 1.468 -10.052 1.00 88.00 147 SER A O 1
ATOM 1123 N N . ARG A 1 148 ? -14.677 2.487 -9.958 1.00 86.56 148 ARG A N 1
ATOM 1124 C CA . ARG A 1 148 ? -14.744 3.114 -11.288 1.00 86.56 148 ARG A CA 1
ATOM 1125 C C . ARG A 1 148 ? -14.589 2.131 -12.454 1.00 86.56 148 ARG A C 1
ATOM 1127 O O . ARG A 1 148 ? -14.696 2.549 -13.601 1.00 86.56 148 ARG A O 1
ATOM 1134 N N . GLY A 1 149 ? -14.312 0.853 -12.185 1.00 83.12 149 GLY A N 1
ATOM 1135 C CA . GLY A 1 149 ? -14.253 -0.211 -13.198 1.00 83.12 149 GLY A CA 1
ATOM 1136 C C . GLY A 1 149 ? -12.985 -0.240 -14.062 1.00 83.12 149 GLY A C 1
ATOM 1137 O O . GLY A 1 149 ? -12.874 -1.083 -14.950 1.00 83.12 149 GLY A O 1
ATOM 1138 N N . TYR A 1 150 ? -12.008 0.635 -13.808 1.00 85.75 150 TYR A N 1
ATOM 1139 C CA . TYR A 1 150 ? -10.718 0.636 -14.505 1.00 85.75 150 TYR A CA 1
ATOM 1140 C C . TYR A 1 150 ? -9.652 -0.136 -13.720 1.00 85.75 150 TYR A C 1
ATOM 1142 O O . TYR A 1 150 ? -9.643 -0.138 -12.489 1.00 85.75 150 TYR A O 1
ATOM 1150 N N . LYS A 1 151 ? -8.714 -0.769 -14.437 1.00 87.56 151 LYS A N 1
ATOM 1151 C CA . LYS A 1 151 ? -7.531 -1.396 -13.827 1.00 87.56 151 LYS A CA 1
ATOM 1152 C C . LYS A 1 151 ? -6.599 -0.335 -13.252 1.00 87.56 151 LYS A C 1
AT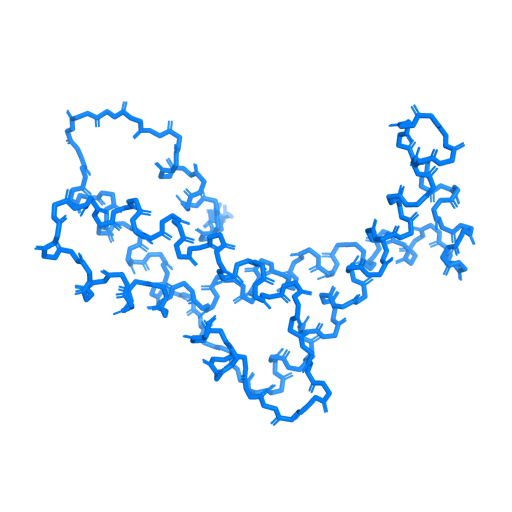OM 1154 O O . LYS A 1 151 ? -6.475 0.758 -13.811 1.00 87.56 151 LYS A O 1
ATOM 1159 N N . PHE A 1 152 ? -5.877 -0.687 -12.190 1.00 87.75 152 PHE A N 1
ATOM 1160 C CA . PHE A 1 152 ? -4.940 0.238 -11.552 1.00 87.75 152 PHE A CA 1
ATOM 1161 C C . PHE A 1 152 ? -3.848 0.707 -12.523 1.00 87.75 152 PHE A C 1
ATOM 1163 O O . PHE A 1 152 ? -3.516 1.888 -12.558 1.00 87.75 152 PHE A O 1
ATOM 1170 N N . SER A 1 153 ? -3.341 -0.187 -13.374 1.00 79.62 153 SER A N 1
ATOM 1171 C CA . SER A 1 153 ? -2.317 0.143 -14.374 1.00 79.62 153 SER A CA 1
ATOM 1172 C C . SER A 1 153 ? -2.751 1.215 -15.382 1.00 79.62 153 SER A C 1
ATOM 1174 O O . SER A 1 153 ? -1.908 1.964 -15.866 1.00 79.62 153 SER A O 1
ATOM 1176 N N . THR A 1 154 ? -4.050 1.321 -15.680 1.00 80.50 154 THR A N 1
ATOM 1177 C CA . THR A 1 154 ? -4.604 2.381 -16.536 1.00 80.50 154 THR A CA 1
ATOM 1178 C C . THR A 1 154 ? -4.618 3.728 -15.818 1.00 80.50 154 THR A C 1
ATOM 1180 O O . THR A 1 154 ? -4.364 4.755 -16.439 1.00 80.50 154 THR A O 1
ATOM 1183 N N . TYR A 1 155 ? -4.897 3.723 -14.515 1.00 78.44 155 TYR A N 1
ATOM 1184 C CA . TYR A 1 155 ? -4.910 4.925 -13.685 1.00 78.44 155 TYR A CA 1
ATOM 1185 C C . TYR A 1 155 ? -3.493 5.440 -13.395 1.00 78.44 155 TYR A C 1
ATOM 1187 O O . TYR A 1 155 ? -3.223 6.621 -13.566 1.00 78.44 155 TYR A O 1
ATOM 1195 N N . ALA A 1 156 ? -2.575 4.547 -13.024 1.00 77.56 156 ALA A N 1
ATOM 1196 C CA . ALA A 1 156 ? -1.225 4.880 -12.568 1.00 77.56 156 ALA A CA 1
ATOM 1197 C C . ALA A 1 156 ? -0.250 5.332 -13.673 1.00 77.56 156 ALA A C 1
ATOM 1199 O O . ALA A 1 156 ? 0.901 5.639 -13.377 1.00 77.56 156 ALA A O 1
ATOM 1200 N N . TYR A 1 157 ? -0.668 5.320 -14.942 1.00 70.19 157 TYR A N 1
ATOM 1201 C CA . TYR A 1 157 ? 0.142 5.824 -16.055 1.00 70.19 157 TYR A CA 1
ATOM 1202 C C . TYR A 1 157 ? 0.090 7.361 -16.191 1.00 70.19 157 TYR A C 1
ATOM 1204 O O . TYR A 1 157 ? 0.904 7.918 -16.927 1.00 70.19 157 TYR A O 1
ATOM 1212 N N . TRP A 1 158 ? -0.853 8.025 -15.510 1.00 57.91 158 TRP A N 1
ATOM 1213 C CA . TRP A 1 158 ? -1.106 9.468 -15.596 1.00 57.91 158 TRP A CA 1
ATOM 1214 C C . TRP A 1 158 ? -0.412 10.280 -14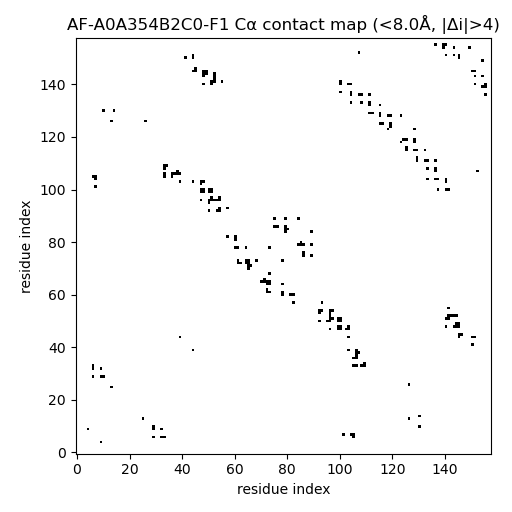.505 1.00 57.91 158 TRP A C 1
ATOM 1216 O O . TRP A 1 158 ? -0.383 9.817 -13.342 1.00 57.91 158 TRP A O 1
#

pLDDT: mean 84.27, std 16.16, range [32.44, 97.56]

Foldseek 3Di:
DDPPCQLVNLLVVLVPDPDPDQLVVSVVVSVVRLVPQDADDLVLLLVLLVLLQLLLVLVVLQVVVCVVVVNDGDDLVVSCVSVVHDSVVSVVSNVSNVVSLSSQLSNCLVVQLVVLVVVVVPPDDSSVSSSVLSVLSSVLSNPDDSVVVDGSSVSSVD

Sequence (158 aa):
MAGETSPTATVAKIAGRSGSGGEPDLVRSYLRDIGRVPLLSHEQEITLGRQVQDLMALEQIQQELSLRLDGNPPTNAQLAEAAGLSLAQLKKRFSSGRRAKERMVAANLRLVVSVAKKYTRRNMELLDLIQEGTIGLVRGVEKFDPSRGYKFSTYAYW

Mean predicted aligned error: 7.45 Å

Radius of gyration: 17.98 Å; Cα contacts (8 Å, |Δi|>4): 139; chains: 1; bounding box: 48×40×44 Å

Nearest PDB structures (foldseek):
  1ku2-assembly1_A  TM=7.836E-01  e=2.095E-07  Thermus aquaticus
  5tjg-assembly1_F  TM=7.732E-01  e=2.433E-07  Thermus aquaticus
  5vi5-assembly1_F  TM=7.548E-01  e=2.433E-07  Mycolicibacterium smegmatis MC2 155
  6cuu-assembly1_F  TM=7.878E-01  e=1.141E-06  Thermus thermophilus HB27
  6kqg-assembly1_F  TM=7.792E-01  e=2.942E-06  Thermus thermophilus HB8